Protein AF-A0A7C5QM98-F1 (afdb_monomer)

Structure (mmCIF, N/CA/C/O backbone):
data_AF-A0A7C5QM98-F1
#
_entry.id   AF-A0A7C5QM98-F1
#
loop_
_atom_site.group_PDB
_atom_site.id
_atom_site.type_symbol
_atom_site.label_atom_id
_atom_site.label_alt_id
_atom_site.label_comp_id
_atom_site.label_asym_id
_atom_site.label_entity_id
_atom_site.label_seq_id
_atom_site.pdbx_PDB_ins_code
_atom_site.Cartn_x
_atom_site.Cartn_y
_atom_site.Cartn_z
_atom_site.occupancy
_atom_site.B_iso_or_equiv
_atom_site.auth_seq_id
_atom_site.auth_comp_id
_atom_site.auth_asym_id
_atom_site.auth_atom_id
_atom_site.pdbx_PDB_model_num
ATOM 1 N N . VAL A 1 1 ? 8.585 -13.814 -14.328 1.00 37.94 1 VAL A N 1
ATOM 2 C CA . VAL A 1 1 ? 9.801 -13.126 -13.832 1.00 37.94 1 VAL A CA 1
ATOM 3 C C . VAL A 1 1 ? 10.879 -13.257 -14.892 1.00 37.94 1 VAL A C 1
ATOM 5 O O . VAL A 1 1 ? 11.524 -14.292 -14.971 1.00 37.94 1 VAL A O 1
ATOM 8 N N . VAL A 1 2 ? 11.019 -12.267 -15.776 1.00 38.19 2 VAL A N 1
ATOM 9 C CA . VAL A 1 2 ? 12.153 -12.244 -16.709 1.00 38.19 2 VAL A CA 1
ATOM 10 C C . VAL A 1 2 ? 13.341 -11.734 -15.906 1.00 38.19 2 VAL A C 1
ATOM 12 O O . VAL A 1 2 ? 13.539 -10.531 -15.758 1.00 38.19 2 VAL A O 1
ATOM 15 N N . GLN A 1 3 ? 14.073 -12.660 -15.298 1.00 46.88 3 GLN A N 1
ATOM 16 C CA . GLN A 1 3 ? 15.366 -12.384 -14.693 1.00 46.88 3 GLN A CA 1
ATOM 17 C C . GLN A 1 3 ? 16.315 -12.085 -15.858 1.00 46.88 3 GLN A C 1
ATOM 19 O O . GLN A 1 3 ? 16.895 -12.991 -16.450 1.00 46.88 3 GLN A O 1
ATOM 24 N N . GLN A 1 4 ? 16.360 -10.821 -16.288 1.00 52.75 4 GLN A N 1
ATOM 25 C CA . GLN A 1 4 ? 17.291 -10.399 -17.329 1.00 52.75 4 GLN A CA 1
ATOM 26 C C . GLN A 1 4 ? 18.709 -10.737 -16.847 1.00 52.75 4 GLN A C 1
ATOM 28 O O . GLN A 1 4 ? 19.065 -10.359 -15.726 1.00 52.75 4 GLN A O 1
ATOM 33 N N . PRO A 1 5 ? 19.503 -11.485 -17.632 1.00 45.34 5 PRO A N 1
ATOM 34 C CA . PRO A 1 5 ? 20.816 -11.913 -17.189 1.00 45.34 5 PRO A CA 1
ATOM 35 C C . PRO A 1 5 ? 21.721 -10.689 -16.959 1.00 45.34 5 PRO A C 1
ATOM 37 O O . PRO A 1 5 ? 21.697 -9.747 -17.757 1.00 45.34 5 PRO A O 1
ATOM 40 N N . PRO A 1 6 ? 22.533 -10.688 -15.885 1.00 52.22 6 PRO A N 1
ATOM 41 C CA . PRO A 1 6 ? 23.268 -9.512 -15.403 1.00 52.22 6 PRO A CA 1
ATOM 42 C C . PRO A 1 6 ? 24.210 -8.871 -16.440 1.00 52.22 6 PRO A C 1
ATOM 44 O O . PRO A 1 6 ? 24.551 -7.696 -16.323 1.00 52.22 6 PRO A O 1
ATOM 47 N N . TYR A 1 7 ? 24.590 -9.600 -17.490 1.00 56.94 7 TYR A N 1
ATOM 48 C CA . TYR A 1 7 ? 25.474 -9.125 -18.560 1.00 56.94 7 TYR A CA 1
ATOM 49 C C . TYR A 1 7 ? 24.844 -8.042 -19.456 1.00 56.94 7 TYR A C 1
ATOM 51 O O . TYR A 1 7 ? 25.569 -7.223 -20.017 1.00 56.94 7 TYR A O 1
ATOM 59 N N . LEU A 1 8 ? 23.509 -7.995 -19.574 1.00 54.97 8 LEU A N 1
ATOM 60 C CA . LEU A 1 8 ? 22.819 -6.991 -20.400 1.00 54.97 8 LEU A CA 1
ATOM 61 C C . LEU A 1 8 ? 22.972 -5.570 -19.838 1.00 54.97 8 LEU A C 1
ATOM 63 O O . LEU A 1 8 ? 23.085 -4.614 -20.601 1.00 54.97 8 LEU A O 1
ATOM 67 N N . PHE A 1 9 ? 23.043 -5.429 -18.513 1.00 55.97 9 PHE A N 1
ATOM 68 C CA . PHE A 1 9 ? 23.248 -4.135 -17.856 1.00 55.97 9 PHE A CA 1
ATOM 69 C C . PHE A 1 9 ? 24.696 -3.644 -17.979 1.00 55.97 9 PHE A C 1
ATOM 71 O O . PHE A 1 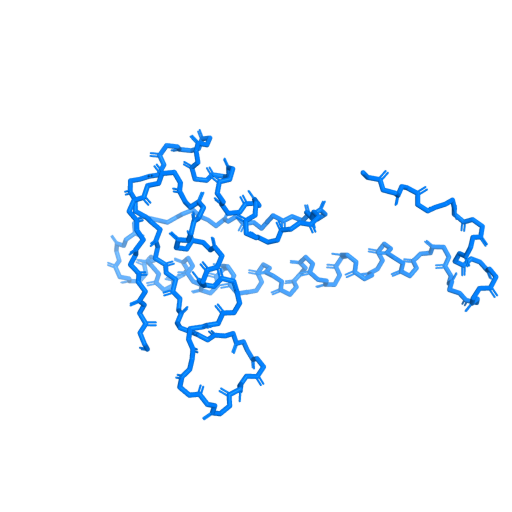9 ? 24.924 -2.453 -18.188 1.00 55.97 9 PHE A O 1
ATOM 78 N N . ALA A 1 10 ? 25.671 -4.559 -17.942 1.00 54.56 10 ALA A N 1
ATOM 79 C CA . ALA A 1 10 ? 27.079 -4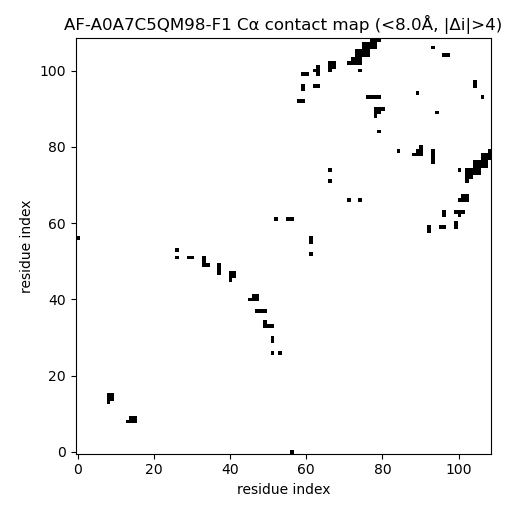.225 -18.158 1.00 54.56 10 ALA A CA 1
ATOM 80 C C . ALA A 1 10 ? 27.330 -3.677 -19.576 1.00 54.56 10 ALA A C 1
ATOM 82 O O . ALA A 1 10 ? 28.055 -2.698 -19.737 1.00 54.56 10 ALA A O 1
ATOM 83 N N . ALA A 1 11 ? 26.674 -4.247 -20.596 1.00 57.06 11 ALA A N 1
ATOM 84 C CA . ALA A 1 11 ? 26.752 -3.763 -21.979 1.00 57.06 11 ALA A CA 1
ATOM 85 C C . ALA A 1 11 ? 26.165 -2.347 -22.169 1.00 57.06 11 ALA A C 1
ATOM 87 O O . ALA A 1 11 ? 26.556 -1.641 -23.094 1.00 57.06 11 ALA A O 1
ATOM 88 N N . ALA A 1 12 ? 25.268 -1.913 -21.277 1.00 69.75 12 ALA A N 1
ATOM 89 C CA . ALA A 1 12 ? 24.688 -0.569 -21.265 1.00 69.75 12 ALA A CA 1
ATOM 90 C C . ALA A 1 12 ? 25.506 0.451 -20.440 1.00 69.75 12 ALA A C 1
ATOM 92 O O . ALA A 1 12 ? 25.052 1.576 -20.241 1.00 69.75 12 ALA A O 1
ATOM 93 N N . GLY A 1 13 ? 26.686 0.073 -19.926 1.00 74.06 13 GLY A N 1
ATOM 94 C CA . GLY A 1 13 ? 27.521 0.944 -19.089 1.00 74.06 13 GLY A CA 1
ATOM 95 C C . GLY A 1 13 ? 26.957 1.196 -17.685 1.00 74.06 13 GLY A C 1
ATOM 96 O O . GLY A 1 13 ? 27.412 2.101 -16.989 1.00 74.06 13 GLY A O 1
ATOM 97 N N . VAL A 1 14 ? 25.967 0.409 -17.256 1.00 77.75 14 VAL A N 1
ATOM 98 C CA . VAL A 1 14 ? 25.366 0.513 -15.924 1.00 77.75 14 VAL A CA 1
ATOM 99 C C . VAL A 1 14 ? 26.283 -0.212 -14.933 1.00 77.75 14 VAL A C 1
ATOM 101 O O . VAL A 1 14 ? 26.512 -1.414 -15.099 1.00 77.75 14 VAL A O 1
ATOM 104 N N . PRO A 1 15 ? 26.830 0.465 -13.903 1.00 78.06 15 PRO A N 1
ATOM 105 C CA . PRO A 1 15 ? 27.701 -0.203 -12.949 1.00 78.06 15 PRO A CA 1
ATOM 106 C C . PRO A 1 15 ? 26.904 -1.274 -12.187 1.00 78.06 15 PRO A C 1
ATOM 108 O O . PRO A 1 15 ? 25.719 -1.068 -11.913 1.00 78.06 15 PRO A O 1
ATOM 111 N N . PRO A 1 16 ? 27.524 -2.398 -11.783 1.00 71.62 16 PRO A N 1
ATOM 112 C CA . PRO A 1 16 ? 26.824 -3.483 -11.086 1.00 71.62 16 PRO A CA 1
ATOM 113 C C . PRO A 1 16 ? 26.078 -3.025 -9.822 1.00 71.62 16 PRO A C 1
ATOM 115 O O . PRO A 1 16 ? 25.077 -3.620 -9.430 1.00 71.62 16 PRO A O 1
ATOM 118 N N . THR A 1 17 ? 26.543 -1.937 -9.203 1.00 83.75 17 THR A N 1
ATOM 119 C CA . THR A 1 17 ? 25.948 -1.321 -8.015 1.00 83.75 17 THR A CA 1
ATOM 120 C C . THR A 1 17 ? 24.774 -0.394 -8.314 1.00 83.75 17 THR A C 1
ATOM 122 O O . THR A 1 17 ? 24.002 -0.131 -7.399 1.00 83.75 17 THR A O 1
ATOM 125 N N . ALA A 1 18 ? 24.594 0.099 -9.545 1.00 82.12 18 ALA A N 1
ATOM 126 C CA . ALA A 1 18 ? 23.569 1.106 -9.846 1.00 82.12 18 ALA A CA 1
ATOM 127 C C . ALA A 1 18 ? 22.153 0.598 -9.573 1.00 82.12 18 ALA A C 1
ATOM 129 O O . ALA A 1 18 ? 21.337 1.335 -9.030 1.00 82.12 18 ALA A O 1
ATOM 130 N N . LEU A 1 19 ? 21.859 -0.667 -9.885 1.00 79.81 19 LEU A N 1
ATOM 131 C CA . LEU A 1 19 ? 20.552 -1.245 -9.572 1.00 79.81 19 LEU A CA 1
ATOM 132 C C . LEU A 1 19 ? 20.333 -1.341 -8.055 1.00 79.81 19 LEU A C 1
ATOM 134 O O . LEU A 1 19 ? 19.237 -1.098 -7.556 1.00 79.81 19 LEU A O 1
ATOM 138 N N . GLN A 1 20 ? 21.389 -1.674 -7.313 1.00 81.62 20 GLN A N 1
ATOM 139 C CA . GLN A 1 20 ? 21.338 -1.775 -5.859 1.00 81.62 20 GLN A CA 1
ATOM 140 C C . GLN A 1 20 ? 21.156 -0.397 -5.213 1.00 81.62 20 GLN A C 1
ATOM 142 O O . GLN A 1 20 ? 20.315 -0.255 -4.330 1.00 81.62 20 GLN A O 1
ATOM 147 N N . GLN A 1 21 ? 21.882 0.612 -5.697 1.00 84.62 21 GLN A N 1
ATOM 148 C CA . GLN A 1 21 ? 21.744 2.010 -5.287 1.00 84.62 21 GLN A CA 1
ATOM 149 C C . GLN A 1 21 ? 20.346 2.541 -5.606 1.00 84.62 21 GLN A C 1
ATOM 151 O O . GLN A 1 21 ? 19.686 3.056 -4.716 1.00 84.62 21 GLN A O 1
ATOM 156 N N . TYR A 1 22 ? 19.836 2.295 -6.816 1.00 84.69 22 TYR A N 1
ATOM 157 C CA . TYR A 1 22 ? 18.477 2.669 -7.206 1.00 84.69 22 TYR A CA 1
ATOM 158 C C . TYR A 1 22 ? 17.420 2.118 -6.241 1.00 84.6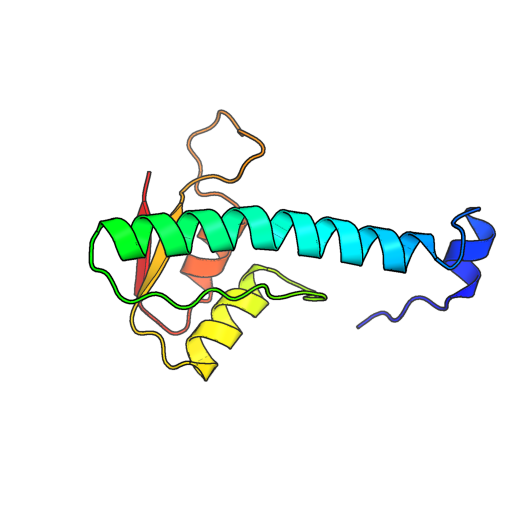9 22 TYR A C 1
ATOM 160 O O . TYR A 1 22 ? 16.559 2.859 -5.773 1.00 84.69 22 TYR A O 1
ATOM 168 N N . PHE A 1 23 ? 17.489 0.827 -5.898 1.00 85.06 23 PHE A N 1
ATOM 169 C CA . PHE A 1 23 ? 16.547 0.250 -4.938 1.00 85.06 23 PHE A CA 1
ATOM 170 C C . PHE A 1 23 ? 16.734 0.796 -3.520 1.00 85.06 23 PHE A C 1
ATOM 172 O O . PHE A 1 23 ? 15.748 0.942 -2.803 1.00 85.06 23 PHE A O 1
ATOM 179 N N . GLN A 1 24 ? 17.965 1.104 -3.103 1.00 88.12 24 GLN A N 1
ATOM 180 C CA . GLN A 1 24 ? 18.214 1.735 -1.805 1.00 88.12 24 GLN A CA 1
ATOM 181 C C . GLN A 1 24 ? 17.631 3.147 -1.736 1.00 88.12 24 GLN A C 1
ATOM 183 O O . GLN A 1 24 ? 16.974 3.481 -0.750 1.00 88.12 24 GLN A O 1
ATOM 188 N N . ASP A 1 25 ? 17.815 3.942 -2.785 1.00 89.69 25 ASP A N 1
ATOM 189 C CA . ASP A 1 25 ? 17.281 5.297 -2.872 1.00 89.69 25 ASP A CA 1
ATOM 190 C C . ASP A 1 25 ? 15.751 5.271 -2.912 1.00 89.69 25 ASP A C 1
ATOM 192 O O . ASP A 1 25 ? 15.108 5.943 -2.106 1.00 89.69 25 ASP A O 1
ATOM 196 N N . ALA A 1 26 ? 15.161 4.408 -3.746 1.00 88.12 26 ALA A N 1
ATOM 197 C CA . ALA A 1 26 ? 13.713 4.221 -3.816 1.00 88.12 26 ALA A CA 1
ATOM 198 C C . ALA A 1 26 ? 13.120 3.742 -2.480 1.00 88.12 26 ALA A C 1
ATOM 200 O O . ALA A 1 26 ? 12.062 4.214 -2.063 1.00 88.12 26 ALA A O 1
ATOM 201 N N . ARG A 1 27 ? 13.806 2.835 -1.769 1.00 90.69 27 ARG A N 1
ATOM 202 C CA . ARG A 1 27 ? 13.414 2.402 -0.420 1.00 90.69 27 ARG A CA 1
ATOM 203 C C . ARG A 1 27 ? 13.418 3.576 0.549 1.00 90.69 27 ARG A C 1
ATOM 205 O O . ARG A 1 27 ? 12.450 3.762 1.282 1.00 90.69 27 ARG A O 1
ATOM 212 N N . LYS A 1 28 ? 14.512 4.336 0.583 1.00 92.62 28 LYS A N 1
ATOM 213 C CA . LYS A 1 28 ? 14.680 5.475 1.489 1.00 92.62 28 LYS A CA 1
ATOM 214 C C . LYS A 1 28 ? 13.617 6.541 1.230 1.00 92.62 28 LYS A C 1
ATOM 216 O O . LYS A 1 28 ? 13.024 7.061 2.170 1.00 92.62 28 LYS A O 1
ATOM 221 N N . GLU A 1 29 ? 13.355 6.837 -0.039 1.00 92.06 29 GLU A N 1
ATOM 222 C CA . GLU A 1 29 ? 12.311 7.770 -0.452 1.00 92.06 29 GLU A CA 1
ATOM 223 C C . GLU A 1 29 ? 10.912 7.260 -0.078 1.00 92.06 29 GLU A C 1
ATOM 225 O O . GLU A 1 29 ? 10.123 8.008 0.494 1.00 92.06 29 GLU A O 1
ATOM 230 N N . GLY A 1 30 ? 10.621 5.976 -0.309 1.00 92.38 30 GLY A N 1
ATOM 231 C CA . GLY A 1 30 ? 9.357 5.357 0.094 1.00 92.38 30 GLY A CA 1
ATOM 232 C C . GLY A 1 30 ? 9.107 5.450 1.601 1.00 92.38 30 GLY A C 1
ATOM 233 O O . GLY A 1 30 ? 8.017 5.839 2.023 1.00 92.38 30 GLY A O 1
ATOM 234 N N . TRP A 1 31 ? 10.130 5.169 2.414 1.00 96.44 31 TRP A N 1
ATOM 235 C CA . TRP A 1 31 ? 10.024 5.257 3.873 1.00 96.44 31 TRP A CA 1
ATOM 236 C C . TRP A 1 31 ? 9.763 6.672 4.371 1.00 96.44 31 TRP A C 1
ATOM 238 O O . TRP A 1 31 ? 8.972 6.827 5.294 1.00 96.44 31 TRP A O 1
ATOM 248 N N . LYS A 1 32 ? 10.303 7.703 3.712 1.00 95.88 32 LYS A N 1
ATOM 249 C CA . LYS A 1 32 ? 9.985 9.097 4.051 1.00 95.88 32 LYS A CA 1
ATOM 250 C C . LYS A 1 32 ? 8.473 9.359 4.019 1.00 95.88 32 LYS A C 1
ATOM 252 O O . LYS A 1 32 ? 7.938 9.975 4.936 1.00 95.88 32 LYS A O 1
ATOM 257 N N . TYR A 1 33 ? 7.780 8.884 2.983 1.00 93.50 33 TYR A N 1
ATOM 258 C CA . TYR A 1 33 ? 6.330 9.066 2.854 1.00 93.50 33 TYR A CA 1
ATOM 259 C C . TYR A 1 33 ? 5.535 8.223 3.856 1.00 93.50 33 TYR A C 1
ATOM 261 O O . TYR A 1 33 ? 4.535 8.691 4.401 1.00 93.50 33 TYR A O 1
ATOM 269 N N . VAL A 1 34 ? 5.969 6.985 4.104 1.00 96.19 34 VAL A N 1
ATOM 270 C CA . VAL A 1 34 ? 5.308 6.081 5.055 1.00 96.19 34 VAL A CA 1
ATOM 271 C C . VAL A 1 34 ? 5.448 6.589 6.488 1.00 96.19 34 VAL A C 1
ATOM 273 O O . VAL A 1 34 ? 4.457 6.622 7.213 1.00 96.19 34 VAL A O 1
ATOM 276 N N . GLU A 1 35 ? 6.639 7.032 6.886 1.00 97.19 35 GLU A N 1
ATOM 277 C CA . GLU A 1 35 ? 6.889 7.616 8.207 1.00 97.19 35 GLU A CA 1
ATOM 278 C C . GLU A 1 35 ? 6.044 8.873 8.425 1.00 97.19 35 GLU A C 1
ATOM 280 O O . GLU A 1 35 ? 5.385 8.993 9.456 1.00 97.19 35 GLU A O 1
ATOM 285 N N . GLU A 1 36 ? 5.976 9.767 7.432 1.00 96.56 36 GLU A N 1
ATOM 286 C CA . GLU A 1 36 ? 5.120 10.956 7.498 1.00 96.56 36 GLU A CA 1
ATOM 287 C C . GLU A 1 36 ? 3.634 10.585 7.664 1.00 96.56 36 GLU A C 1
ATOM 289 O O . GLU A 1 36 ? 2.917 11.202 8.454 1.00 96.56 36 GLU A O 1
ATOM 294 N N . ALA A 1 37 ? 3.155 9.564 6.949 1.00 95.81 37 ALA A N 1
ATOM 295 C CA . ALA A 1 37 ? 1.771 9.107 7.047 1.00 95.81 37 ALA A CA 1
ATOM 296 C C . ALA A 1 37 ? 1.455 8.466 8.410 1.00 95.81 37 ALA A C 1
ATOM 298 O O . ALA A 1 37 ? 0.414 8.761 8.999 1.00 95.81 37 ALA A O 1
ATOM 299 N N . VAL A 1 38 ? 2.353 7.623 8.933 1.00 97.44 38 VAL A N 1
ATOM 300 C CA 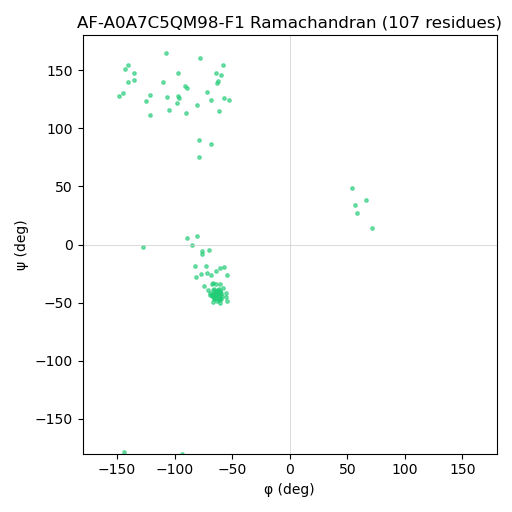. VAL A 1 38 ? 2.210 7.000 10.260 1.00 97.44 38 VAL A CA 1
ATOM 301 C C . VAL A 1 38 ? 2.230 8.062 11.359 1.00 97.44 38 VAL A C 1
ATOM 303 O O . VAL A 1 38 ? 1.417 7.995 12.279 1.00 97.44 38 VAL A O 1
ATOM 306 N N . GLN A 1 39 ? 3.092 9.072 11.237 1.00 97.50 39 GLN A N 1
ATOM 307 C CA . GLN A 1 39 ? 3.159 10.190 12.174 1.00 97.50 39 GLN A CA 1
ATOM 308 C C . GLN A 1 39 ? 1.840 10.979 12.211 1.00 97.50 39 GLN A C 1
ATOM 310 O O . GLN A 1 39 ? 1.284 11.196 13.286 1.00 97.50 39 GLN A O 1
ATOM 315 N N . LYS A 1 40 ? 1.275 11.324 11.046 1.00 97.38 40 LYS A N 1
ATOM 316 C CA . LYS A 1 40 ? -0.040 11.991 10.963 1.00 97.38 40 LYS A CA 1
ATOM 317 C C . LYS A 1 40 ? -1.166 11.142 11.554 1.00 97.38 40 LYS A C 1
ATOM 319 O O . LYS A 1 40 ? -2.066 11.671 12.201 1.00 97.38 40 LYS A O 1
ATOM 324 N N . ALA A 1 41 ? -1.126 9.825 11.349 1.00 97.00 41 ALA A N 1
ATOM 325 C CA . ALA A 1 41 ? -2.089 8.914 11.961 1.00 97.00 41 ALA A CA 1
ATOM 326 C C . ALA A 1 41 ? -1.959 8.910 13.494 1.00 97.00 41 ALA A C 1
ATOM 328 O O . ALA A 1 41 ? -2.969 8.998 14.191 1.00 97.00 41 ALA A O 1
ATOM 329 N N . ALA A 1 42 ? -0.731 8.888 14.018 1.00 96.62 42 ALA A N 1
ATOM 330 C CA . ALA A 1 42 ? -0.471 8.947 15.453 1.00 96.62 42 ALA A CA 1
ATOM 331 C C . ALA A 1 42 ? -0.954 10.265 16.085 1.00 96.62 42 ALA A C 1
ATOM 333 O O . ALA A 1 42 ? -1.580 10.235 17.143 1.00 96.62 42 ALA A O 1
ATOM 334 N N . GLU A 1 43 ? -0.742 11.406 15.423 1.00 98.00 43 GLU A N 1
ATOM 335 C CA . GLU A 1 43 ? -1.265 12.718 15.845 1.00 98.00 43 GLU A CA 1
ATOM 336 C C . GLU A 1 43 ? -2.799 12.739 15.901 1.00 98.00 43 GLU A C 1
ATOM 338 O O . GLU A 1 43 ? -3.390 13.344 16.795 1.00 98.00 43 GLU A O 1
ATOM 343 N N . ALA A 1 44 ? -3.450 12.005 14.998 1.00 97.56 44 ALA A N 1
ATOM 344 C CA . ALA A 1 44 ? -4.893 11.784 15.006 1.00 97.56 44 ALA A CA 1
ATOM 345 C C . ALA A 1 44 ? -5.347 10.680 15.988 1.00 97.56 44 ALA A C 1
ATOM 347 O O . ALA A 1 44 ? -6.519 10.307 15.987 1.00 97.56 44 ALA A O 1
ATOM 348 N N . SER A 1 45 ? -4.449 10.147 16.828 1.00 97.31 45 SER A N 1
ATOM 349 C CA . SER A 1 45 ? -4.708 9.024 17.747 1.00 97.31 45 SER A CA 1
ATOM 350 C C . SER A 1 45 ? -5.179 7.735 17.052 1.00 97.31 45 SER A C 1
ATOM 352 O O . SER A 1 45 ? -5.861 6.900 17.649 1.00 97.31 45 SER A O 1
ATOM 354 N N . VAL A 1 46 ? -4.794 7.544 15.789 1.00 97.56 46 VAL A N 1
ATOM 355 C CA . VAL A 1 4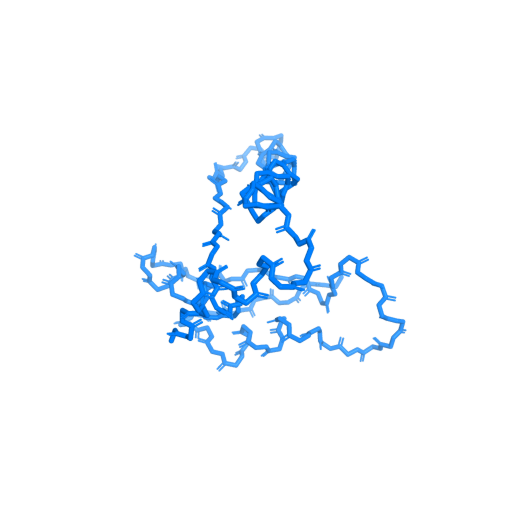6 ? -5.077 6.351 14.987 1.00 97.56 46 VAL A CA 1
ATOM 356 C C . VAL A 1 46 ? -3.876 5.410 15.039 1.00 97.56 46 VAL A C 1
ATOM 358 O O . VAL A 1 46 ? -2.746 5.794 14.741 1.00 97.56 46 VAL A O 1
ATOM 361 N N . LYS A 1 47 ? -4.113 4.141 15.389 1.00 96.88 47 LYS A N 1
ATOM 362 C CA . LYS A 1 47 ? -3.078 3.101 15.312 1.00 96.88 47 LYS A CA 1
ATOM 363 C C . LYS A 1 47 ? -2.752 2.817 13.846 1.00 96.88 47 LYS A C 1
ATOM 365 O O . LYS A 1 47 ? -3.644 2.449 13.087 1.00 96.88 47 LYS A O 1
ATOM 370 N N . ALA A 1 48 ? -1.482 2.938 13.472 1.00 96.69 48 ALA A N 1
ATOM 371 C CA . ALA A 1 48 ? -1.013 2.691 12.113 1.00 96.69 48 ALA A CA 1
ATOM 372 C C . ALA A 1 48 ? 0.279 1.863 12.109 1.00 96.69 48 ALA A C 1
ATOM 374 O O . ALA A 1 48 ? 1.111 1.981 13.008 1.00 96.69 48 ALA A O 1
ATOM 375 N N . ARG A 1 49 ? 0.441 1.038 11.071 1.00 96.38 49 ARG A N 1
ATOM 376 C CA . ARG A 1 49 ? 1.669 0.303 10.750 1.00 96.38 49 ARG A CA 1
ATOM 377 C C . ARG A 1 49 ? 2.108 0.717 9.350 1.00 96.38 49 ARG A C 1
ATOM 379 O O . ARG A 1 49 ? 1.299 0.696 8.427 1.00 96.38 49 ARG A O 1
ATOM 386 N N . GLY A 1 50 ? 3.370 1.110 9.219 1.00 96.12 50 GLY A N 1
ATOM 387 C CA . GLY A 1 50 ? 3.978 1.454 7.939 1.00 96.12 50 GLY A CA 1
ATOM 388 C C . GLY A 1 50 ? 4.633 0.243 7.285 1.00 96.12 50 GLY A C 1
ATOM 389 O O . GLY A 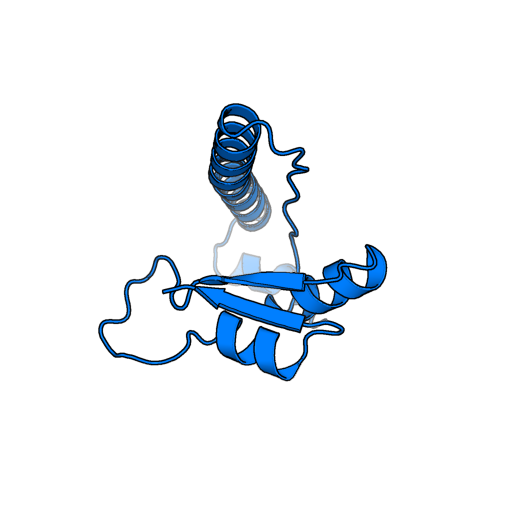1 50 ? 5.321 -0.512 7.965 1.00 96.12 50 GLY A O 1
ATOM 390 N N . GLU A 1 51 ? 4.437 0.075 5.979 1.00 95.88 51 GLU A N 1
ATOM 391 C CA . GLU A 1 51 ? 5.057 -0.983 5.177 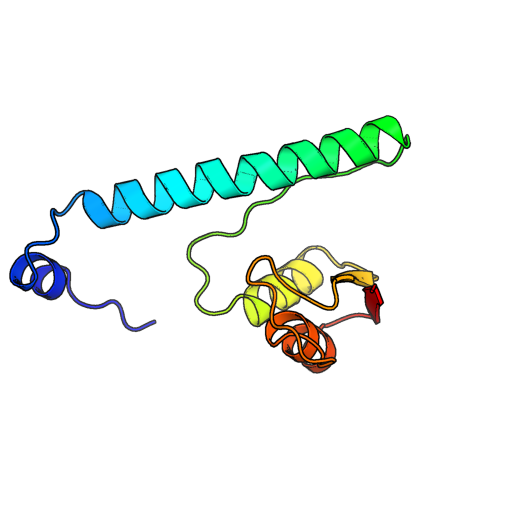1.00 95.88 51 GLU A CA 1
ATOM 392 C C . GLU A 1 51 ? 5.478 -0.432 3.810 1.00 95.88 51 GLU A C 1
ATOM 394 O O . GLU A 1 51 ? 4.747 0.341 3.188 1.00 95.88 51 GLU A O 1
ATOM 399 N N . VAL A 1 52 ? 6.648 -0.856 3.326 1.00 94.94 52 VAL A N 1
ATOM 400 C CA . VAL A 1 52 ? 7.151 -0.528 1.983 1.00 94.94 52 VAL A CA 1
ATOM 401 C C . VAL A 1 52 ? 7.382 -1.830 1.225 1.00 94.94 52 VAL A C 1
ATOM 403 O O . VAL A 1 52 ? 8.277 -2.607 1.553 1.00 94.94 52 VAL A O 1
ATOM 406 N N . LEU A 1 53 ? 6.569 -2.070 0.194 1.00 92.94 53 LEU A N 1
ATOM 407 C CA . LEU A 1 53 ? 6.669 -3.262 -0.648 1.00 92.94 53 LEU A CA 1
ATOM 408 C C . LEU A 1 53 ? 7.602 -2.994 -1.833 1.00 92.94 53 LEU A C 1
ATOM 410 O O . LEU A 1 53 ? 7.291 -2.205 -2.722 1.00 92.94 53 LEU A O 1
ATOM 414 N N . GLU A 1 54 ? 8.744 -3.674 -1.868 1.00 89.38 54 GLU A N 1
ATOM 415 C CA . GLU A 1 54 ? 9.745 -3.521 -2.929 1.00 89.38 54 GLU A CA 1
ATOM 416 C C . GLU A 1 54 ? 9.782 -4.721 -3.871 1.00 89.38 54 GLU A C 1
ATOM 418 O O . GLU A 1 54 ? 9.308 -5.812 -3.546 1.00 89.38 54 GLU A O 1
ATOM 423 N N . ARG A 1 55 ? 10.433 -4.524 -5.027 1.00 86.38 55 ARG A N 1
ATOM 424 C CA . ARG A 1 55 ? 10.713 -5.579 -6.017 1.00 86.38 55 ARG A CA 1
ATOM 425 C C . ARG A 1 55 ? 9.447 -6.295 -6.502 1.00 86.38 55 ARG A C 1
ATOM 427 O O . ARG A 1 55 ? 9.473 -7.485 -6.802 1.00 86.38 55 ARG A O 1
ATOM 434 N N . GLN A 1 56 ? 8.349 -5.550 -6.589 1.00 89.19 56 GLN A N 1
ATOM 435 C CA . GLN A 1 56 ? 7.069 -6.054 -7.060 1.00 89.19 56 GLN A CA 1
ATOM 436 C C . GLN A 1 56 ? 6.962 -5.884 -8.580 1.00 89.19 56 GLN A C 1
ATOM 438 O O . GLN A 1 56 ? 7.287 -4.809 -9.089 1.00 89.19 56 GLN A O 1
ATOM 443 N N . PRO A 1 57 ? 6.503 -6.906 -9.322 1.00 86.44 57 PRO A N 1
ATOM 444 C CA . PRO A 1 57 ? 6.324 -6.806 -10.770 1.00 86.44 57 PRO A CA 1
ATOM 445 C C . PRO A 1 57 ? 5.136 -5.910 -11.149 1.00 86.44 57 PRO A C 1
ATOM 447 O O . PRO A 1 57 ? 5.106 -5.353 -12.243 1.00 86.44 57 PRO A O 1
ATOM 450 N N . SER A 1 58 ? 4.164 -5.768 -10.244 1.00 93.38 58 SER A N 1
ATOM 451 C CA . SER A 1 58 ? 2.959 -4.964 -10.419 1.00 93.38 58 SER A CA 1
ATOM 452 C C . SER A 1 58 ? 2.557 -4.334 -9.090 1.00 93.38 58 SER A C 1
ATOM 454 O O . SER A 1 58 ? 2.435 -5.018 -8.076 1.00 93.38 58 SER A O 1
ATOM 456 N N . VAL A 1 59 ? 2.312 -3.022 -9.103 1.00 93.50 59 VAL A N 1
ATOM 457 C CA . VAL A 1 59 ? 1.824 -2.282 -7.927 1.00 93.50 59 VAL A CA 1
ATOM 458 C C . VAL A 1 59 ? 0.429 -2.761 -7.523 1.00 93.50 59 VAL A C 1
ATOM 460 O O . VAL A 1 59 ? 0.142 -2.912 -6.341 1.00 93.50 59 VAL A O 1
ATOM 463 N N . VAL A 1 60 ? -0.432 -3.031 -8.506 1.00 95.75 60 VAL A N 1
ATOM 464 C CA . VAL A 1 60 ? -1.815 -3.466 -8.268 1.00 95.75 60 VAL A CA 1
ATOM 465 C C . VAL A 1 60 ? -1.840 -4.843 -7.607 1.00 95.75 60 VAL A C 1
ATOM 467 O O . VAL A 1 60 ? -2.537 -5.035 -6.615 1.00 95.75 60 VAL A O 1
ATOM 470 N N . GLU A 1 61 ? -1.038 -5.779 -8.117 1.00 96.44 61 GLU A N 1
ATOM 471 C CA . GLU A 1 61 ? -0.942 -7.135 -7.569 1.00 96.44 61 GLU A CA 1
ATOM 472 C C . GLU A 1 61 ? -0.331 -7.137 -6.166 1.00 96.44 61 GLU A C 1
ATOM 474 O O . GLU A 1 61 ? -0.814 -7.852 -5.290 1.00 96.44 61 GLU A O 1
ATOM 479 N N . ALA A 1 62 ? 0.681 -6.298 -5.925 1.00 97.25 62 ALA A N 1
ATOM 480 C CA . ALA A 1 62 ? 1.274 -6.138 -4.604 1.00 97.25 62 ALA A CA 1
ATOM 481 C C . ALA A 1 62 ? 0.249 -5.658 -3.569 1.00 97.25 62 ALA A C 1
ATOM 483 O O . ALA A 1 62 ? 0.151 -6.243 -2.493 1.00 97.25 62 ALA A O 1
ATOM 484 N N . ILE A 1 63 ? -0.548 -4.636 -3.908 1.00 97.12 63 ILE A N 1
ATOM 485 C CA . ILE A 1 63 ? -1.605 -4.117 -3.028 1.00 97.12 63 ILE A CA 1
ATOM 486 C C . ILE A 1 63 ? -2.668 -5.191 -2.772 1.00 97.12 63 ILE A C 1
ATOM 488 O O . ILE A 1 63 ? -3.016 -5.439 -1.619 1.00 97.12 63 ILE A O 1
ATOM 492 N N . ALA A 1 64 ? -3.165 -5.849 -3.824 1.00 97.25 64 ALA A N 1
ATOM 493 C CA . ALA A 1 64 ? -4.204 -6.871 -3.700 1.00 97.25 64 ALA A CA 1
ATOM 494 C C . ALA A 1 64 ? -3.733 -8.079 -2.872 1.00 97.25 64 ALA A C 1
ATOM 496 O O . ALA A 1 64 ? -4.453 -8.543 -1.990 1.00 97.25 64 ALA A O 1
ATOM 497 N N . SER A 1 65 ? -2.506 -8.549 -3.107 1.00 97.31 65 SER A N 1
ATOM 498 C CA . SER A 1 65 ? -1.932 -9.693 -2.389 1.00 97.31 65 SER A CA 1
ATOM 499 C C . SER A 1 65 ? -1.653 -9.360 -0.927 1.00 97.31 65 SER A C 1
ATOM 501 O O . SER A 1 65 ? -1.946 -10.163 -0.047 1.00 97.31 65 SER A O 1
ATOM 503 N N . PHE A 1 66 ? -1.129 -8.163 -0.648 1.00 97.75 66 PHE A N 1
ATOM 504 C CA . PHE A 1 66 ? -0.933 -7.693 0.722 1.00 97.75 66 PHE A CA 1
ATOM 505 C C . PHE A 1 66 ? -2.266 -7.607 1.472 1.00 97.75 66 PHE A C 1
ATOM 507 O O . PHE A 1 66 ? -2.383 -8.139 2.572 1.00 97.75 66 PHE A O 1
ATOM 514 N N . ALA A 1 67 ? -3.292 -7.018 0.850 1.00 97.94 67 ALA A N 1
ATOM 515 C CA . ALA A 1 67 ? -4.624 -6.921 1.437 1.00 97.94 67 ALA A CA 1
ATOM 516 C C . ALA A 1 67 ? -5.239 -8.299 1.730 1.00 97.94 67 ALA A C 1
ATOM 518 O O . ALA A 1 67 ? -5.833 -8.485 2.789 1.00 97.94 67 ALA A O 1
ATOM 519 N N . ALA A 1 68 ? -5.064 -9.274 0.831 1.00 97.69 68 ALA A N 1
ATOM 520 C CA . ALA A 1 68 ? -5.525 -10.644 1.047 1.00 97.69 68 ALA A CA 1
ATOM 521 C C . ALA A 1 68 ? -4.787 -11.326 2.212 1.00 97.69 68 ALA A C 1
ATOM 523 O O . ALA A 1 68 ? -5.422 -11.936 3.072 1.00 97.69 68 ALA A O 1
ATOM 524 N N . ASN A 1 69 ? -3.458 -11.194 2.264 1.00 97.94 69 ASN A N 1
ATOM 525 C CA . ASN A 1 69 ? -2.620 -11.826 3.287 1.00 97.94 69 ASN A CA 1
ATOM 526 C C . ASN A 1 69 ? -2.873 -11.248 4.686 1.00 97.94 69 ASN A C 1
ATOM 528 O O . ASN A 1 69 ? -2.992 -12.001 5.651 1.00 97.94 69 ASN A O 1
ATOM 532 N N . GLU A 1 70 ? -3.008 -9.926 4.786 1.00 97.75 70 GLU A N 1
ATOM 533 C CA . GLU A 1 70 ? -3.274 -9.223 6.047 1.00 97.75 70 GLU A CA 1
ATOM 534 C C . GLU A 1 70 ? -4.771 -9.179 6.402 1.00 97.75 70 GLU A C 1
ATOM 536 O O . GLU A 1 70 ? -5.133 -8.653 7.451 1.00 97.75 70 GLU A O 1
ATOM 541 N N . LYS A 1 71 ? -5.646 -9.746 5.556 1.00 97.31 71 LYS A N 1
ATOM 542 C CA . LYS A 1 71 ? -7.110 -9.763 5.734 1.00 97.31 71 LYS A CA 1
ATOM 543 C C . LYS A 1 71 ? -7.697 -8.361 5.938 1.00 97.31 71 LYS A C 1
ATOM 545 O O . LYS A 1 71 ? -8.468 -8.123 6.861 1.00 97.31 71 LYS A O 1
ATOM 550 N N . VAL A 1 72 ? -7.307 -7.429 5.073 1.00 97.94 72 VAL A N 1
ATOM 551 C CA . VAL A 1 72 ? -7.770 -6.037 5.108 1.00 97.94 72 VAL A CA 1
ATOM 552 C C . VAL A 1 72 ? -9.232 -5.944 4.665 1.00 97.94 72 VAL A C 1
ATOM 554 O O . VAL A 1 72 ? -9.584 -6.433 3.594 1.00 97.94 72 VAL A O 1
ATOM 557 N N . ASP A 1 73 ? -10.065 -5.241 5.435 1.00 98.12 73 ASP A N 1
ATOM 558 C CA . ASP A 1 73 ? -11.496 -5.065 5.134 1.00 98.12 73 ASP A CA 1
ATOM 559 C C . ASP A 1 73 ? -11.785 -3.955 4.102 1.00 98.12 73 ASP A C 1
ATOM 561 O O . ASP A 1 73 ? -12.792 -3.996 3.387 1.00 98.12 73 ASP A O 1
ATOM 565 N N . LEU A 1 74 ? -10.907 -2.946 4.026 1.00 98.12 74 LEU A N 1
ATOM 566 C CA . LEU A 1 74 ? -11.055 -1.769 3.169 1.00 98.12 74 LEU A CA 1
ATOM 567 C C . LEU A 1 74 ? -9.697 -1.244 2.694 1.00 98.12 74 LEU A C 1
ATOM 569 O O . LEU A 1 74 ? -8.831 -0.913 3.503 1.00 98.12 74 LEU A O 1
ATOM 573 N N . ILE A 1 75 ? -9.550 -1.064 1.383 1.00 98.12 75 ILE A N 1
ATOM 574 C CA . ILE A 1 75 ? -8.429 -0.326 0.796 1.00 98.12 75 ILE A CA 1
ATOM 575 C C . ILE A 1 75 ? -8.862 1.115 0.537 1.00 98.12 75 ILE A C 1
ATOM 577 O O . ILE A 1 75 ? -9.838 1.360 -0.171 1.00 98.12 75 ILE A O 1
ATOM 581 N N . VAL A 1 76 ? -8.103 2.078 1.060 1.00 96.50 76 VAL A N 1
ATOM 582 C CA . VAL A 1 76 ? -8.296 3.505 0.775 1.00 96.50 76 VAL A CA 1
ATOM 583 C C . VAL A 1 76 ? -7.178 3.987 -0.144 1.00 96.50 76 VAL A C 1
ATOM 585 O O . VAL A 1 76 ? -6.000 3.793 0.149 1.00 96.50 76 VAL A O 1
ATOM 588 N N . THR A 1 77 ? -7.532 4.614 -1.265 1.00 93.31 77 THR A N 1
ATOM 589 C CA . THR A 1 77 ? -6.559 5.121 -2.243 1.00 93.31 77 THR A CA 1
ATOM 590 C C . THR A 1 77 ? -6.971 6.476 -2.811 1.00 93.31 77 THR A C 1
ATOM 592 O O . THR A 1 77 ? -8.151 6.822 -2.841 1.00 93.31 77 THR A O 1
ATOM 595 N N . GLY A 1 78 ? -5.997 7.263 -3.262 1.00 89.25 78 GLY A N 1
ATOM 596 C CA . GLY A 1 78 ? -6.251 8.532 -3.940 1.00 89.25 78 GLY A CA 1
ATOM 597 C C . GLY A 1 78 ? -6.680 8.344 -5.399 1.00 89.25 78 GLY A C 1
ATOM 598 O O . GLY A 1 78 ? -6.397 7.329 -6.031 1.00 89.25 78 GLY A O 1
ATOM 599 N N . THR A 1 79 ? -7.309 9.362 -5.987 1.00 81.62 79 THR A N 1
ATOM 600 C CA . THR A 1 79 ? -7.645 9.364 -7.427 1.00 81.62 79 THR A CA 1
ATOM 601 C C . THR A 1 79 ? -6.433 9.559 -8.345 1.00 81.62 79 THR A C 1
ATOM 603 O O . THR A 1 79 ? -6.523 9.267 -9.541 1.00 81.62 79 THR A O 1
ATOM 606 N N . ARG A 1 80 ? -5.307 10.076 -7.824 1.00 74.06 80 ARG A N 1
ATOM 607 C CA . ARG A 1 80 ? -4.124 10.489 -8.600 1.00 74.06 80 ARG A CA 1
ATOM 608 C C . ARG A 1 80 ? -2.813 10.184 -7.875 1.00 74.06 80 ARG A C 1
ATOM 610 O O . ARG A 1 80 ? -2.760 10.206 -6.652 1.00 74.06 80 ARG A O 1
ATOM 617 N N . GLY A 1 81 ? -1.758 9.947 -8.658 1.00 68.81 81 GLY A N 1
ATOM 618 C CA . GLY A 1 81 ? -0.378 9.843 -8.172 1.00 68.81 81 GLY A CA 1
ATOM 619 C C . GLY A 1 81 ? 0.389 11.169 -8.254 1.00 68.81 81 GLY A C 1
ATOM 620 O O . GLY A 1 81 ? -0.130 12.173 -8.748 1.00 68.81 81 GLY A O 1
ATOM 621 N N . LEU A 1 82 ? 1.656 11.147 -7.829 1.00 63.75 82 LEU A N 1
ATOM 622 C CA . LEU A 1 82 ? 2.537 12.324 -7.743 1.00 63.75 82 LEU A CA 1
ATOM 623 C C . LEU A 1 82 ? 2.797 13.040 -9.086 1.00 63.75 82 LEU A C 1
ATOM 625 O O . LEU A 1 82 ? 3.157 14.211 -9.096 1.00 63.75 82 LEU A O 1
ATOM 629 N N . SER A 1 83 ? 2.586 12.375 -10.226 1.00 65.44 83 SER A N 1
ATOM 630 C CA . SER A 1 83 ? 2.903 12.895 -11.569 1.00 65.44 83 SER A CA 1
ATOM 631 C C . SER A 1 83 ? 1.910 13.938 -12.112 1.00 65.44 83 SER A C 1
ATOM 633 O O . SER A 1 83 ? 2.148 14.511 -13.171 1.00 65.44 83 SER A O 1
ATOM 635 N N . GLY A 1 84 ? 0.780 14.181 -11.434 1.00 58.19 84 GLY A N 1
ATOM 636 C CA . GLY A 1 84 ? -0.081 15.336 -11.723 1.00 58.19 84 GLY A CA 1
ATOM 637 C C . GLY A 1 84 ? -0.783 15.349 -13.093 1.00 58.19 84 GLY A C 1
ATOM 638 O O . GLY A 1 84 ? -0.927 16.414 -13.697 1.00 58.19 84 GLY A O 1
ATOM 639 N N . PHE A 1 85 ? -1.260 14.206 -13.604 1.00 62.41 85 PHE A N 1
ATOM 640 C CA . PHE A 1 85 ? -2.047 14.188 -14.847 1.00 62.41 85 PHE A CA 1
ATOM 641 C C . PHE A 1 85 ? -3.349 15.006 -14.698 1.00 62.41 85 PHE A C 1
ATOM 643 O O . PHE A 1 85 ? -4.249 14.669 -13.927 1.00 62.41 85 PHE A O 1
ATOM 650 N N . LYS A 1 86 ? -3.444 16.105 -15.465 1.00 57.69 86 LYS A N 1
ATOM 651 C CA . LYS A 1 86 ? -4.476 17.160 -15.363 1.00 57.69 86 LYS A CA 1
ATOM 652 C C . LYS A 1 86 ? -5.897 16.760 -15.797 1.00 57.69 86 LYS A C 1
ATOM 654 O O . LYS A 1 86 ? -6.810 17.568 -15.650 1.00 57.69 86 LYS A O 1
ATOM 659 N N . LYS A 1 87 ? -6.130 15.549 -16.316 1.00 59.12 87 LYS A N 1
ATOM 660 C CA . LYS A 1 87 ? -7.473 15.106 -16.744 1.00 59.12 87 LYS A CA 1
ATOM 661 C C . LYS A 1 87 ? -8.166 14.281 -15.651 1.00 59.12 87 LYS A C 1
ATOM 663 O O . LYS A 1 87 ? -7.529 13.659 -14.805 1.00 59.12 87 LYS A O 1
ATOM 668 N N . ILE A 1 88 ? -9.488 14.392 -15.586 1.00 56.16 88 ILE A N 1
ATOM 669 C CA . ILE A 1 88 ? -10.373 13.825 -14.556 1.00 56.16 88 ILE A CA 1
ATOM 670 C C . ILE A 1 88 ? -10.586 12.340 -14.864 1.00 56.16 88 ILE A C 1
ATOM 672 O O . ILE A 1 88 ? -11.609 11.959 -15.416 1.00 56.16 88 ILE A O 1
ATOM 676 N N . VAL A 1 89 ? -9.583 11.509 -14.592 1.00 70.00 89 VAL A N 1
ATOM 677 C CA . VAL A 1 89 ? -9.680 10.059 -14.787 1.00 70.00 89 VAL A CA 1
ATOM 678 C C . VAL A 1 89 ? -9.085 9.377 -13.565 1.00 70.00 89 VAL A C 1
ATOM 680 O O . VAL A 1 89 ? -8.102 9.865 -13.002 1.00 70.00 89 VAL A O 1
ATOM 683 N N . LEU A 1 90 ? -9.708 8.277 -13.147 1.00 76.38 90 LEU A N 1
ATOM 684 C CA . LEU A 1 90 ? -9.174 7.371 -12.138 1.00 76.38 90 LEU A CA 1
ATOM 685 C C . LEU A 1 90 ? -7.749 6.959 -12.551 1.00 76.38 90 LEU A C 1
ATOM 687 O O . LEU A 1 90 ? -7.545 6.508 -13.678 1.00 76.38 90 LEU A O 1
ATOM 691 N N . GLY A 1 91 ? -6.755 7.170 -11.682 1.00 81.25 91 GLY A N 1
ATOM 692 C CA . GLY A 1 91 ? -5.367 6.799 -11.975 1.00 81.25 91 GLY A CA 1
ATOM 693 C C . GLY A 1 91 ? -5.220 5.302 -12.274 1.00 81.25 91 GLY A C 1
ATOM 694 O O . GLY A 1 91 ? -6.009 4.498 -11.787 1.00 81.25 91 GLY A O 1
ATOM 695 N N . SER A 1 92 ? -4.198 4.910 -13.041 1.00 87.38 92 SER A N 1
ATOM 696 C CA . SER A 1 92 ? -3.988 3.508 -13.453 1.00 87.38 92 SER A CA 1
ATOM 697 C C . SER A 1 92 ? -3.927 2.538 -12.269 1.00 87.38 92 SER A C 1
ATOM 699 O O . SER A 1 92 ? -4.547 1.479 -12.309 1.00 87.38 92 SER A O 1
ATOM 701 N N . VAL A 1 93 ? -3.243 2.926 -11.188 1.00 91.56 93 VAL A N 1
ATOM 702 C CA . VAL A 1 93 ? -3.171 2.130 -9.955 1.00 91.56 93 VAL A CA 1
ATOM 703 C C . VAL A 1 93 ? -4.534 2.050 -9.276 1.00 91.56 93 VAL A C 1
ATOM 705 O O . VAL A 1 93 ? -4.987 0.954 -8.976 1.00 91.56 93 VAL A O 1
ATOM 708 N N . ALA A 1 94 ? -5.218 3.181 -9.084 1.00 91.56 94 ALA A N 1
ATOM 709 C CA . ALA A 1 94 ? -6.535 3.201 -8.449 1.00 91.56 94 ALA A CA 1
ATOM 710 C C . ALA A 1 94 ? -7.556 2.365 -9.241 1.00 91.56 94 ALA A C 1
ATOM 712 O O . ALA A 1 94 ? -8.283 1.570 -8.657 1.00 91.56 94 ALA A O 1
ATOM 713 N N . SER A 1 95 ? -7.554 2.474 -10.573 1.00 92.12 95 SER A N 1
ATOM 714 C CA . SER A 1 95 ? -8.407 1.668 -11.449 1.00 92.12 95 SER A CA 1
ATOM 715 C C . SER A 1 95 ? -8.085 0.181 -11.359 1.00 92.12 95 SER A C 1
ATOM 717 O O . SER A 1 95 ? -9.003 -0.631 -11.307 1.00 92.12 95 SER A O 1
ATOM 719 N N . GLY A 1 96 ? -6.802 -0.184 -11.329 1.00 94.69 96 GLY A N 1
ATOM 720 C CA . GLY A 1 96 ? -6.394 -1.576 -11.173 1.00 94.69 96 GLY A CA 1
ATOM 721 C C . GLY A 1 96 ? -6.776 -2.144 -9.807 1.00 94.69 96 GLY A C 1
ATOM 722 O O . GLY A 1 96 ? -7.281 -3.257 -9.729 1.00 94.69 96 GLY A O 1
ATOM 723 N N . VAL A 1 97 ? -6.599 -1.373 -8.732 1.00 96.00 97 VAL A N 1
ATOM 724 C CA . VAL A 1 97 ? -6.984 -1.789 -7.376 1.00 96.00 97 VAL A CA 1
ATOM 725 C C . VAL A 1 97 ? -8.495 -1.985 -7.281 1.0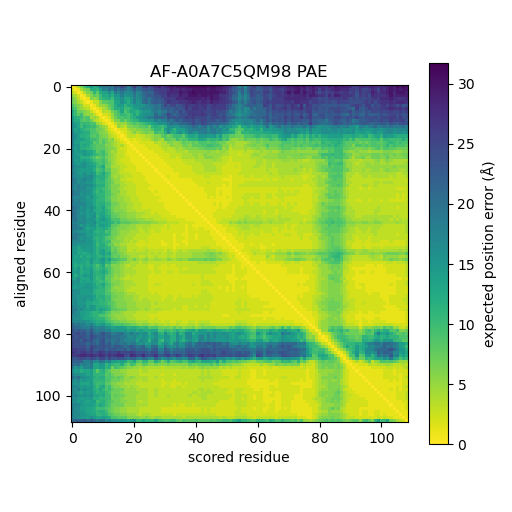0 96.00 97 VAL A C 1
ATOM 727 O O . VAL A 1 97 ? -8.927 -3.022 -6.801 1.00 96.00 97 VAL A O 1
ATOM 730 N N . VAL A 1 98 ? -9.307 -1.060 -7.806 1.00 95.56 98 VAL A N 1
ATOM 731 C CA . VAL A 1 98 ? -10.774 -1.222 -7.851 1.00 95.56 98 VAL A CA 1
ATOM 732 C C . VAL A 1 98 ? -11.184 -2.492 -8.605 1.00 95.56 98 VAL A C 1
ATOM 734 O O . VAL A 1 98 ? -12.130 -3.158 -8.200 1.00 95.56 98 VAL A O 1
ATOM 737 N N . ALA A 1 99 ? -10.477 -2.843 -9.682 1.00 96.38 99 ALA A N 1
ATOM 738 C CA . ALA A 1 99 ? -10.799 -4.016 -10.491 1.00 96.38 99 ALA A CA 1
ATOM 739 C C . ALA A 1 99 ? -10.368 -5.357 -9.865 1.00 96.38 99 ALA A C 1
ATOM 741 O O . ALA A 1 99 ? -10.943 -6.389 -10.205 1.00 96.38 99 ALA A O 1
ATOM 742 N N . HIS A 1 100 ? -9.352 -5.362 -8.995 1.00 97.06 100 HIS A N 1
ATOM 743 C CA . HIS A 1 100 ? -8.682 -6.593 -8.549 1.00 97.06 100 HIS A CA 1
ATOM 744 C C . HIS A 1 100 ? -8.578 -6.762 -7.027 1.00 97.06 100 HIS A C 1
ATOM 746 O O . HIS A 1 100 ? -8.040 -7.770 -6.570 1.00 97.06 100 HIS A O 1
ATOM 752 N N . ALA A 1 101 ? -9.049 -5.801 -6.230 1.00 97.50 101 ALA A N 1
ATOM 753 C CA . ALA A 1 101 ? -8.990 -5.895 -4.778 1.00 97.50 101 ALA A CA 1
ATOM 754 C C . ALA A 1 101 ? -9.806 -7.090 -4.248 1.00 97.50 101 ALA A C 1
ATOM 756 O O . ALA A 1 101 ? -10.917 -7.337 -4.719 1.00 97.50 101 ALA A O 1
ATOM 757 N N . PRO A 1 102 ? -9.302 -7.794 -3.219 1.00 97.81 102 PRO A N 1
ATOM 758 C CA . PRO A 1 102 ? -10.047 -8.863 -2.553 1.00 97.81 102 PRO A CA 1
ATOM 759 C C . PRO A 1 102 ? -11.136 -8.330 -1.604 1.00 97.81 102 PRO A C 1
ATOM 761 O O . PRO A 1 102 ? -11.880 -9.116 -1.024 1.00 97.81 102 PRO A O 1
ATOM 764 N N . CYS A 1 103 ? -11.205 -7.011 -1.402 1.00 98.12 103 CYS A N 1
ATOM 765 C CA . CYS A 1 103 ? -12.080 -6.346 -0.443 1.00 98.12 103 CYS A CA 1
ATOM 766 C C . CYS A 1 103 ? -12.597 -5.004 -0.985 1.00 98.12 103 CYS A C 1
ATOM 768 O O . CYS A 1 103 ? -12.314 -4.618 -2.122 1.00 98.12 103 CYS A O 1
ATOM 770 N N . SER A 1 104 ? -13.381 -4.296 -0.167 1.00 98.25 104 SER A N 1
ATOM 771 C CA . SER A 1 104 ? -13.943 -2.992 -0.530 1.00 98.25 104 SER A CA 1
ATOM 772 C C . SER A 1 104 ? -12.842 -1.977 -0.850 1.00 98.25 104 SER A C 1
ATOM 774 O O . SER A 1 104 ? -11.789 -1.964 -0.211 1.00 98.25 104 SER A O 1
ATOM 776 N N . VAL A 1 105 ? -13.105 -1.077 -1.802 1.00 97.62 105 VAL A N 1
ATOM 777 C CA . VAL A 1 105 ? -12.173 -0.005 -2.181 1.00 97.62 105 VAL A CA 1
ATOM 778 C C . VAL A 1 105 ? -12.858 1.353 -2.073 1.00 97.62 105 VAL A C 1
ATOM 780 O O . VAL A 1 105 ? -13.870 1.600 -2.726 1.00 97.62 105 VAL A O 1
ATOM 783 N N . LEU A 1 106 ? -12.276 2.253 -1.278 1.00 96.88 106 LEU A N 1
ATOM 784 C CA . LEU A 1 106 ? -12.674 3.653 -1.176 1.00 96.88 106 LEU A CA 1
ATOM 785 C C . LEU A 1 106 ? -11.666 4.532 -1.918 1.00 96.88 106 LEU A C 1
ATOM 787 O O . LEU A 1 106 ? -10.501 4.643 -1.533 1.00 96.88 106 LEU A O 1
ATOM 791 N N . VAL A 1 107 ? -12.139 5.193 -2.971 1.00 93.56 107 VAL A N 1
ATOM 792 C CA . VAL A 1 107 ? -11.335 6.135 -3.750 1.00 93.56 107 VAL A CA 1
ATOM 793 C C . VAL A 1 107 ? -11.628 7.562 -3.291 1.00 93.56 107 VAL A C 1
ATOM 795 O O . VAL A 1 107 ? -12.768 8.019 -3.367 1.00 93.56 107 VAL A O 1
ATOM 798 N N . VAL A 1 108 ? -10.592 8.276 -2.850 1.00 90.31 108 VAL A N 1
ATOM 799 C CA . VAL A 1 108 ? -10.685 9.634 -2.293 1.00 90.31 108 VAL A CA 1
ATOM 800 C C . VAL A 1 108 ? -10.057 10.651 -3.251 1.00 90.31 108 VAL A C 1
ATOM 802 O O . VAL A 1 108 ? -9.037 10.380 -3.895 1.00 90.31 108 VAL A O 1
ATOM 805 N N . LYS A 1 109 ? -10.699 11.815 -3.396 1.00 78.44 109 LYS A N 1
ATOM 806 C CA . LYS A 1 109 ? -10.304 12.873 -4.335 1.00 78.44 109 LYS A CA 1
ATOM 807 C C . LYS A 1 109 ? -9.370 13.902 -3.713 1.00 78.44 109 LYS A 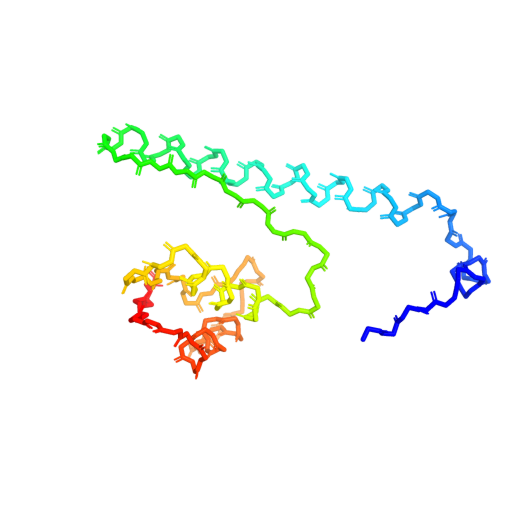C 1
ATOM 809 O O . LYS A 1 109 ? -9.647 14.321 -2.573 1.00 78.44 109 LYS A O 1
#

Organism: Caldiarchaeum subterraneum (NCBI:txid311458)

Solvent-accessible surface area (backbone atoms only — not comparable to full-atom values): 6737 Å² total; per-residue (Å²): 132,87,77,73,62,75,65,64,44,53,77,70,73,45,57,89,57,49,65,57,49,49,51,51,51,53,49,55,55,50,46,55,57,36,53,53,51,38,50,56,30,47,77,70,74,38,92,69,81,74,83,85,90,73,97,62,95,40,73,41,57,48,51,25,51,49,35,54,75,72,65,47,73,65,48,77,43,54,38,65,66,94,84,63,74,89,63,98,56,73,25,72,58,47,48,42,34,67,74,59,41,83,45,49,70,48,78,42,128

Foldseek 3Di:
DCPPPQVVCVVVVNPSCNVVVVQVVVVVVQVVVQVVVCVVCVVVVHHDDGDDDPPDPDPLCVVQVVCVVVVPAEAEEEQDDPPCDPDRHRDPNRVSNCVRHPHHYHYDD

Nearest PDB structures (foldseek):
  3hgm-assembly1_B  TM=9.028E-01  e=9.671E-04  Halomonas elongata
  2z08-assembly1_A  TM=8.416E-01  e=2.599E-03  Thermus thermophilus
  3hgm-assembly2_D  TM=8.817E-01  e=7.969E-03  Halomonas elongata
  6hcd-assembly1_A  TM=8.885E-01  e=1.183E-02  Archaeoglobus fulgidus
  2z3v-assembly1_A  TM=6.539E-01  e=1.436E-03  Thermus thermophilus HB8

pLDDT: mean 85.32, std 15.89, range [37.94, 98.25]

Mean predicted aligned error: 8.01 Å

InterPro domains:
  IPR006015 Universal stress protein A family [PR01438] (69-81)
  IPR006015 Universal stress protein A family [PR01438] (87-109)
  IPR006016 UspA [PF00582] (21-109)
  IPR014729 Rossmann-like alpha/beta/alpha sandwich fold [G3DSA:3.40.50.620] (2-109)

Sequence (109 aa):
VVQQPPYLFAAAGVPPTALQQYFQDARKEGWKYVEEAVQKAAEASVKARGEVLERQPSVVEAIASFAANEKVDLIVTGTRGLSGFKKIVLGSVASGVVAHAPCSVLVVK

Radius of gyration: 16.99 Å; Cα contacts (8 Å, |Δi|>4): 86; chains: 1; bounding box: 42×30×40 Å

Secondary structure (DSSP, 8-state):
-----THHHHHTT--TTHHHHHHHHHHHHHHHHHHHHHHHHHHTT---------S-S-HHHHHHHHHHHTT-SEEEEES--TT---S----HHHHHHHHH-SSEEEEE-